Protein AF-A0A1W9WZY1-F1 (afdb_monomer_lite)

Structure (mmCIF, N/CA/C/O backbone):
data_AF-A0A1W9WZY1-F1
#
_entry.id   AF-A0A1W9WZY1-F1
#
loop_
_atom_site.group_PDB
_atom_site.id
_atom_site.type_symbol
_atom_site.label_atom_id
_atom_site.label_alt_id
_atom_site.label_comp_id
_atom_site.label_asym_id
_atom_site.label_entity_id
_atom_site.label_seq_id
_atom_site.pdbx_PDB_ins_code
_atom_site.Cartn_x
_atom_site.Cartn_y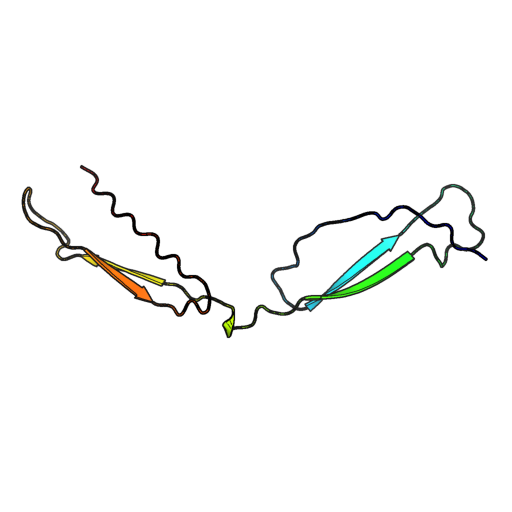
_atom_site.Cartn_z
_atom_site.occupancy
_atom_site.B_iso_or_equiv
_atom_site.auth_seq_id
_atom_site.auth_comp_id
_atom_site.auth_asym_id
_atom_site.auth_atom_id
_atom_site.pdbx_PDB_model_num
ATOM 1 N N . MET A 1 1 ? -31.488 3.189 21.903 1.00 40.50 1 MET A N 1
ATOM 2 C CA . MET A 1 1 ? -30.636 4.159 22.625 1.00 40.50 1 MET A CA 1
ATOM 3 C C . MET A 1 1 ? -29.880 4.967 21.587 1.00 40.50 1 MET A C 1
ATOM 5 O O . MET A 1 1 ? -29.498 4.386 20.580 1.00 40.50 1 MET A O 1
ATOM 9 N N . ALA A 1 2 ? -29.762 6.283 21.761 1.00 48.78 2 ALA A N 1
ATOM 10 C CA . ALA A 1 2 ? -29.077 7.138 20.793 1.00 48.78 2 ALA A CA 1
ATOM 11 C C . ALA A 1 2 ? -27.560 6.989 20.961 1.00 48.78 2 ALA A C 1
ATOM 13 O O . ALA A 1 2 ? -27.049 7.176 22.063 1.00 48.78 2 ALA A O 1
ATOM 14 N N . VAL A 1 3 ? -26.855 6.649 19.883 1.00 66.12 3 VAL A N 1
ATOM 15 C CA . VAL A 1 3 ? -25.399 6.800 19.826 1.00 66.12 3 VAL A CA 1
ATOM 16 C C . VAL A 1 3 ? -25.088 8.298 19.816 1.00 66.12 3 VAL A C 1
ATOM 18 O O . VAL A 1 3 ? -25.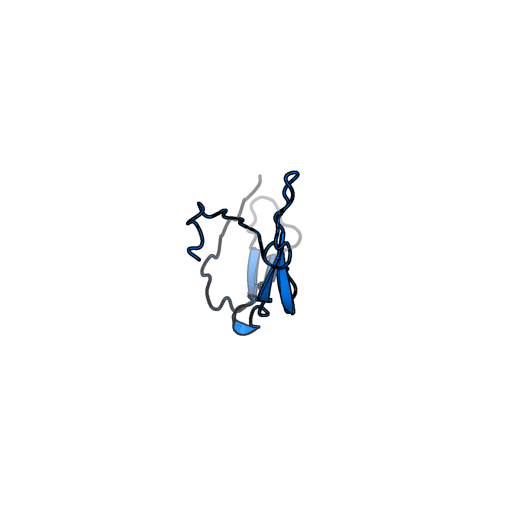632 9.043 19.001 1.00 66.12 3 VAL A O 1
ATOM 21 N N . GLY A 1 4 ? -24.284 8.765 20.773 1.00 69.19 4 GLY A N 1
ATOM 22 C CA . GLY A 1 4 ? -23.823 10.151 20.793 1.00 69.19 4 GLY A CA 1
ATOM 23 C C . GLY A 1 4 ? -22.912 10.406 19.595 1.00 69.19 4 GLY A C 1
ATOM 24 O O . GLY A 1 4 ? -22.034 9.599 19.301 1.00 69.19 4 GLY A O 1
ATOM 25 N N . THR A 1 5 ? -23.119 11.508 18.879 1.00 77.06 5 THR A N 1
ATOM 26 C CA . THR A 1 5 ? -22.238 11.897 17.773 1.00 77.06 5 THR A CA 1
ATOM 27 C C . THR A 1 5 ? -20.882 12.331 18.328 1.00 77.06 5 THR A C 1
ATOM 29 O O . THR A 1 5 ? -20.817 13.304 19.080 1.00 77.06 5 THR A O 1
ATOM 32 N N . ALA A 1 6 ? -19.812 11.627 17.962 1.00 82.50 6 ALA A N 1
ATOM 33 C CA . ALA A 1 6 ? -18.434 11.999 18.279 1.00 82.50 6 ALA A CA 1
ATOM 34 C C . ALA A 1 6 ? -17.768 12.706 17.086 1.00 82.50 6 ALA A C 1
ATOM 36 O O . ALA A 1 6 ? -18.151 12.491 15.934 1.00 82.50 6 ALA A O 1
ATOM 37 N N . SER A 1 7 ? -16.755 13.534 17.355 1.00 90.38 7 SER A N 1
ATOM 38 C CA . SER A 1 7 ? -15.917 14.111 16.299 1.00 90.38 7 SER A CA 1
ATOM 39 C C . SER A 1 7 ? -15.081 13.019 15.618 1.00 90.38 7 SER A C 1
ATOM 41 O O . SER A 1 7 ? -14.534 12.162 16.316 1.00 90.38 7 SER A O 1
ATOM 43 N N . PRO A 1 8 ? -14.932 13.045 14.282 1.00 90.25 8 PRO A N 1
ATOM 44 C CA . PRO A 1 8 ? -14.121 12.063 13.576 1.00 90.25 8 PRO A CA 1
ATOM 45 C C . PRO A 1 8 ? -12.628 12.245 13.880 1.00 90.25 8 PRO A C 1
ATOM 47 O O . PRO A 1 8 ? -12.125 13.368 13.948 1.00 90.25 8 PRO A O 1
ATOM 50 N N . ILE A 1 9 ? -11.910 11.128 14.002 1.00 90.94 9 ILE A N 1
ATOM 51 C CA . ILE A 1 9 ? -10.443 11.083 14.013 1.00 90.94 9 ILE A CA 1
ATOM 52 C C . ILE A 1 9 ? -9.995 10.664 12.611 1.00 90.94 9 ILE A C 1
ATOM 54 O O . ILE A 1 9 ? -10.459 9.650 12.097 1.00 90.94 9 ILE A O 1
ATOM 58 N N . THR A 1 10 ? -9.108 11.442 11.986 1.00 94.31 10 THR A N 1
ATOM 59 C CA . THR A 1 10 ? -8.556 11.130 10.656 1.00 94.31 10 THR A CA 1
ATOM 60 C C . THR A 1 10 ? -7.118 10.644 10.791 1.00 94.31 10 THR A C 1
ATOM 62 O O . THR A 1 10 ? -6.304 11.304 11.436 1.00 94.31 10 THR A O 1
ATOM 65 N N . ILE A 1 11 ? -6.810 9.503 10.173 1.00 92.75 11 ILE A N 1
ATOM 66 C CA . ILE A 1 11 ? -5.466 8.921 10.121 1.00 92.75 11 ILE A CA 1
ATOM 67 C C . ILE A 1 11 ? -5.080 8.771 8.647 1.00 92.75 11 ILE A C 1
ATOM 69 O O . ILE A 1 11 ? -5.775 8.097 7.890 1.00 92.75 11 ILE A O 1
ATOM 73 N N . ASN A 1 12 ? -3.971 9.390 8.241 1.00 95.25 12 ASN A N 1
ATOM 74 C CA . ASN A 1 12 ? -3.428 9.276 6.889 1.00 95.25 12 ASN A CA 1
ATOM 75 C C . ASN A 1 12 ? -2.201 8.366 6.903 1.00 95.25 12 ASN A C 1
ATOM 77 O O . ASN A 1 12 ? -1.226 8.637 7.603 1.00 95.25 12 ASN A O 1
ATOM 81 N N . VAL A 1 13 ? -2.250 7.302 6.108 1.00 92.88 13 VAL A N 1
ATOM 82 C CA . VAL A 1 13 ? -1.160 6.338 5.933 1.00 92.88 13 VAL A CA 1
ATOM 83 C C . VAL A 1 13 ? -0.946 6.054 4.452 1.00 92.88 13 VAL A C 1
ATOM 85 O O . VAL A 1 13 ? -1.796 6.364 3.618 1.00 92.88 13 VAL A O 1
ATOM 88 N N . ILE A 1 14 ? 0.199 5.459 4.132 1.00 95.06 14 ILE A N 1
ATOM 89 C CA . ILE A 1 14 ? 0.523 4.972 2.792 1.00 95.06 14 ILE A CA 1
ATOM 90 C C . ILE A 1 14 ? 0.258 3.463 2.772 1.00 95.06 14 ILE A C 1
ATOM 92 O O . ILE A 1 14 ? 0.662 2.760 3.700 1.00 95.06 14 ILE A O 1
ATOM 96 N N . ALA A 1 15 ? -0.431 2.975 1.737 1.00 93.19 15 ALA A N 1
ATOM 97 C CA . ALA A 1 15 ? -0.675 1.546 1.560 1.00 93.19 15 ALA A CA 1
ATOM 98 C C . ALA A 1 15 ? 0.647 0.775 1.339 1.00 93.19 15 ALA A C 1
ATOM 100 O O . ALA A 1 15 ? 1.603 1.343 0.803 1.00 93.19 15 ALA A O 1
ATOM 101 N N . PRO A 1 16 ? 0.731 -0.510 1.730 1.00 92.44 16 PRO A N 1
ATOM 102 C CA . PRO A 1 16 ? 1.900 -1.338 1.449 1.00 92.44 16 PRO A CA 1
ATOM 103 C C . PRO A 1 16 ? 2.211 -1.430 -0.052 1.00 92.44 16 PRO A C 1
ATOM 105 O O . PRO A 1 16 ? 1.318 -1.353 -0.890 1.00 92.44 16 PRO A O 1
ATOM 108 N N . SER A 1 17 ? 3.475 -1.691 -0.394 1.00 88.81 17 SER A N 1
ATOM 109 C CA . SER A 1 17 ? 3.899 -1.941 -1.783 1.00 88.81 17 SER A CA 1
ATOM 110 C C . SER A 1 17 ? 3.446 -3.298 -2.334 1.00 88.81 17 SER A C 1
ATOM 112 O O . SER A 1 17 ? 3.690 -3.602 -3.499 1.00 88.81 17 SER A O 1
ATOM 114 N N . THR A 1 18 ? 2.844 -4.136 -1.491 1.00 90.50 18 THR A N 1
ATOM 115 C CA . THR A 1 18 ? 2.399 -5.486 -1.835 1.00 90.50 18 THR A CA 1
ATOM 116 C C . THR A 1 18 ? 0.882 -5.533 -1.784 1.00 90.50 18 THR A C 1
ATOM 118 O O . THR A 1 18 ? 0.286 -5.115 -0.793 1.00 90.50 18 THR A O 1
ATOM 121 N N . ALA A 1 19 ? 0.279 -6.073 -2.840 1.00 94.50 19 ALA A N 1
ATOM 122 C CA . ALA A 1 19 ? -1.158 -6.288 -2.910 1.00 94.50 19 ALA A CA 1
ATOM 123 C C . ALA A 1 19 ? -1.641 -7.286 -1.849 1.00 94.50 19 ALA A C 1
ATOM 125 O O . ALA A 1 19 ? -0.920 -8.218 -1.477 1.00 94.50 19 ALA A O 1
ATOM 126 N N . GLY A 1 20 ? -2.880 -7.111 -1.405 1.00 96.44 20 GLY A N 1
ATOM 127 C CA . GLY A 1 20 ? -3.526 -7.975 -0.426 1.00 96.44 20 GLY A CA 1
ATOM 128 C C . GLY A 1 20 ? -4.486 -7.222 0.483 1.00 96.44 20 GLY A C 1
ATOM 129 O O . GLY A 1 20 ? -4.608 -5.999 0.425 1.00 96.44 20 GLY A O 1
ATOM 130 N N . ASP A 1 21 ? -5.163 -7.974 1.343 1.00 97.50 21 ASP A N 1
ATOM 131 C CA . ASP A 1 21 ? -6.077 -7.398 2.320 1.00 97.50 21 ASP A CA 1
ATOM 132 C C . ASP A 1 21 ? -5.311 -6.839 3.521 1.00 97.50 21 ASP A C 1
ATOM 134 O O . ASP A 1 21 ? -4.452 -7.501 4.111 1.00 97.50 21 ASP A O 1
ATOM 138 N N . ILE A 1 22 ? -5.666 -5.620 3.915 1.00 96.31 22 ILE A N 1
ATOM 139 C CA . ILE A 1 22 ? -5.232 -4.996 5.163 1.00 96.31 22 ILE A CA 1
ATOM 140 C C . ILE A 1 22 ? -6.437 -4.827 6.087 1.00 96.31 22 ILE A C 1
ATOM 142 O O . ILE A 1 22 ? -7.549 -4.559 5.640 1.00 96.31 22 ILE A O 1
ATOM 146 N N . THR A 1 23 ? -6.224 -4.991 7.391 1.00 96.75 23 THR A N 1
ATOM 147 C CA . THR A 1 23 ? -7.266 -4.795 8.409 1.00 96.75 23 THR A CA 1
ATOM 148 C C . THR A 1 23 ? -6.906 -3.601 9.277 1.00 96.75 23 THR A C 1
ATOM 150 O O . THR A 1 23 ? -5.867 -3.606 9.937 1.00 96.75 23 THR A O 1
ATOM 153 N N . ASN A 1 24 ? -7.773 -2.592 9.299 1.00 94.69 24 ASN A N 1
ATOM 154 C CA . ASN A 1 24 ? -7.713 -1.514 10.275 1.00 94.69 24 ASN A CA 1
ATOM 155 C C . ASN A 1 24 ? -8.574 -1.888 11.487 1.00 94.69 24 ASN A C 1
ATOM 157 O O . ASN A 1 24 ? -9.731 -2.264 11.317 1.00 94.69 24 ASN A O 1
ATOM 161 N N . GLN A 1 25 ? -8.031 -1.777 12.700 1.00 95.69 25 GLN A N 1
ATOM 162 C CA . GLN A 1 25 ? -8.752 -2.058 13.942 1.00 95.69 25 GLN A CA 1
ATOM 163 C C . GLN A 1 25 ? -8.692 -0.845 14.867 1.00 95.69 25 GLN A C 1
ATOM 165 O O . GLN A 1 25 ? -7.613 -0.349 15.187 1.00 95.69 25 GLN A O 1
ATOM 170 N N . ALA A 1 26 ? -9.859 -0.402 15.331 1.00 95.25 26 ALA A N 1
ATOM 171 C CA . ALA A 1 26 ? -9.985 0.632 16.345 1.00 95.25 26 ALA A CA 1
ATOM 172 C C . ALA A 1 26 ? -10.470 0.017 17.661 1.00 95.25 26 ALA A C 1
ATOM 174 O O . ALA A 1 26 ? -11.359 -0.840 17.675 1.00 95.25 26 ALA A O 1
ATOM 175 N N . LEU A 1 27 ? -9.877 0.472 18.764 1.00 94.81 27 LEU A N 1
ATOM 176 C CA . LEU A 1 27 ? -10.240 0.088 20.122 1.00 94.81 27 LEU A CA 1
ATOM 177 C C . LEU A 1 27 ? -10.332 1.349 20.982 1.00 94.81 27 LEU A C 1
ATOM 179 O O . LEU A 1 27 ? -9.429 2.187 20.955 1.00 94.81 27 LEU A O 1
ATOM 183 N N . VAL A 1 28 ? -11.401 1.462 21.761 1.00 92.75 28 VAL A N 1
ATOM 184 C CA . VAL A 1 28 ? -11.549 2.480 22.804 1.00 92.75 28 VAL A CA 1
ATOM 185 C C . VAL A 1 28 ? -11.588 1.802 24.172 1.00 92.75 28 VAL A C 1
ATOM 187 O O . VAL A 1 28 ? -12.071 0.681 24.309 1.00 92.75 28 VAL A O 1
ATOM 190 N N . SER A 1 29 ? -11.034 2.449 25.194 1.00 91.56 29 SER A N 1
ATOM 191 C CA . SER A 1 29 ? -11.061 1.943 26.566 1.00 91.56 29 SER A CA 1
ATOM 192 C C . SER A 1 29 ? -11.390 3.054 27.559 1.00 91.56 29 SER A C 1
ATOM 194 O O . SER A 1 29 ? -11.130 4.234 27.315 1.00 91.56 29 SER A O 1
ATOM 196 N N . SER A 1 30 ? -11.976 2.661 28.689 1.00 89.31 30 SER A N 1
ATOM 197 C CA . SER A 1 30 ? -12.385 3.543 29.780 1.00 89.31 30 SER A CA 1
ATOM 198 C C . SER A 1 30 ? -11.894 2.982 31.115 1.00 89.31 30 SER A C 1
ATOM 200 O O . SER A 1 30 ? -11.910 1.774 31.339 1.00 89.31 30 SER A O 1
ATOM 202 N N . VAL A 1 31 ? -11.467 3.864 32.025 1.00 93.19 31 VAL A N 1
ATOM 203 C CA . VAL A 1 31 ? -11.167 3.501 33.426 1.00 93.19 31 VAL A CA 1
ATOM 204 C C . VAL A 1 31 ? -12.427 3.443 34.297 1.00 93.19 31 VAL A C 1
ATOM 206 O O . VAL A 1 31 ? -12.407 2.881 35.3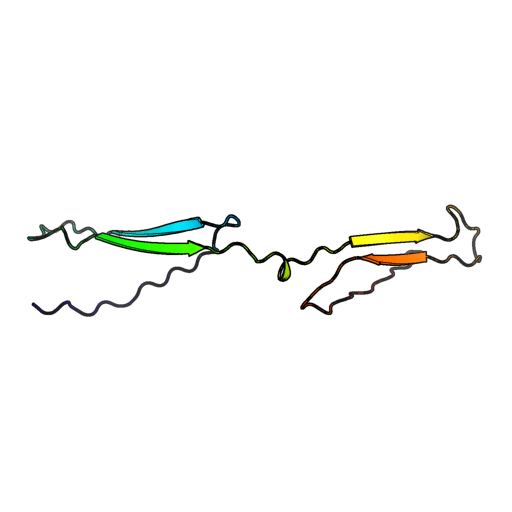90 1.00 93.19 31 VAL A O 1
ATOM 209 N N . THR A 1 32 ? -13.527 4.025 33.819 1.00 93.31 32 THR A N 1
ATOM 210 C CA . THR A 1 32 ? -14.848 3.941 34.445 1.00 93.31 32 THR A CA 1
ATOM 211 C C . THR A 1 32 ? -15.537 2.671 33.963 1.00 93.31 32 THR A C 1
ATOM 213 O O . THR A 1 32 ? -15.519 2.396 32.764 1.00 93.31 32 THR A O 1
ATOM 216 N N . ALA A 1 33 ? -16.162 1.920 34.876 1.00 90.62 33 ALA A N 1
ATOM 217 C CA . ALA A 1 33 ? -16.857 0.680 34.541 1.00 90.62 33 ALA A CA 1
ATOM 218 C C . ALA A 1 33 ? -17.943 0.901 33.472 1.00 90.62 33 ALA A C 1
ATOM 220 O O . ALA A 1 33 ? -18.838 1.728 33.655 1.00 90.62 33 ALA A O 1
ATOM 221 N N . GLU A 1 34 ? -17.874 0.129 32.387 1.00 89.00 34 GLU A N 1
ATOM 222 C CA . GLU A 1 34 ? -18.884 0.092 31.327 1.00 89.00 34 GLU A CA 1
ATOM 223 C C . GLU A 1 34 ? -19.794 -1.128 31.465 1.00 89.00 34 GLU A C 1
ATOM 225 O O . GLU A 1 34 ? -19.349 -2.221 31.815 1.00 89.00 34 GLU A O 1
ATOM 230 N N . SER A 1 35 ? -21.084 -0.937 31.178 1.00 89.62 35 SER A N 1
ATOM 231 C CA . SER A 1 35 ? -22.096 -1.999 31.233 1.00 89.62 35 SER A CA 1
ATOM 232 C C . SER A 1 35 ? -22.019 -2.974 30.057 1.00 89.62 35 SER A C 1
ATOM 234 O O . SER A 1 35 ? -22.488 -4.103 30.171 1.00 89.62 35 SER A O 1
ATOM 236 N N . ASP A 1 36 ? -21.465 -2.529 28.931 1.00 87.12 36 ASP A N 1
ATOM 237 C CA . ASP A 1 36 ? -21.247 -3.318 27.723 1.00 87.12 36 ASP A CA 1
ATOM 238 C C . ASP A 1 36 ? -19.933 -2.863 27.087 1.00 87.12 36 ASP A C 1
ATOM 240 O O . ASP A 1 36 ? -19.840 -1.728 26.646 1.00 87.12 36 ASP A O 1
ATOM 244 N N . GLY A 1 37 ? -18.919 -3.729 27.082 1.00 87.75 37 GLY A N 1
ATOM 245 C CA . GLY A 1 37 ? -17.637 -3.463 26.421 1.00 87.75 37 GLY A CA 1
ATOM 246 C C . GLY A 1 37 ? -17.521 -4.106 25.038 1.00 87.75 37 GLY A C 1
ATOM 247 O O . GLY A 1 37 ? -16.474 -4.004 24.402 1.00 87.75 37 GLY A O 1
ATOM 248 N N . SER A 1 38 ? -18.556 -4.811 24.569 1.00 89.69 38 SER A N 1
ATOM 249 C CA . SER A 1 38 ? -18.518 -5.518 23.282 1.00 89.69 38 SER A CA 1
ATOM 250 C C . SER A 1 38 ? -18.536 -4.570 22.081 1.00 89.69 38 SER A C 1
ATOM 252 O O . SER A 1 38 ? -18.095 -4.939 20.996 1.00 89.69 38 SER A O 1
ATOM 254 N N . ASN A 1 39 ? -18.991 -3.334 22.286 1.00 90.12 39 ASN A N 1
ATOM 255 C CA . ASN A 1 39 ? -19.078 -2.277 21.281 1.00 90.12 39 ASN A CA 1
ATOM 256 C C . ASN A 1 39 ? -17.849 -1.344 21.249 1.00 90.12 39 ASN A C 1
ATOM 258 O O . ASN A 1 39 ? -17.838 -0.381 20.485 1.00 90.12 39 ASN A O 1
ATOM 262 N N . ASN A 1 40 ? -16.808 -1.634 22.033 1.00 93.00 40 ASN A N 1
ATOM 263 C CA . ASN A 1 40 ? -15.596 -0.815 22.117 1.00 93.00 40 ASN A CA 1
ATOM 264 C C . ASN A 1 40 ? -14.531 -1.161 21.069 1.00 93.00 40 ASN A C 1
ATOM 266 O O . ASN A 1 40 ? -13.427 -0.613 21.104 1.00 93.00 40 ASN A O 1
ATOM 270 N N . SER A 1 41 ? -14.838 -2.071 20.143 1.00 95.25 41 SER A N 1
ATOM 271 C CA . SER A 1 41 ? -13.940 -2.471 19.066 1.00 95.25 41 SER A CA 1
ATOM 272 C C . SER A 1 41 ? -14.670 -2.551 17.734 1.00 95.25 41 SER A C 1
ATOM 274 O O . SER A 1 41 ? -15.799 -3.032 17.651 1.00 95.25 41 SER A O 1
ATOM 276 N N . VAL A 1 42 ? -13.996 -2.110 16.678 1.00 95.50 42 VAL A N 1
ATOM 277 C CA . VAL A 1 42 ? -14.443 -2.280 15.296 1.00 95.50 42 VAL A CA 1
ATOM 278 C C . VAL A 1 42 ? -13.241 -2.594 14.417 1.00 95.50 42 VAL A C 1
ATOM 280 O O . VAL A 1 42 ? -12.114 -2.180 14.702 1.00 95.50 42 VAL A O 1
ATOM 283 N N . SER A 1 43 ? -13.458 -3.371 13.362 1.00 96.50 43 SER A N 1
ATOM 284 C CA . SER A 1 43 ? -12.441 -3.643 12.351 1.00 96.50 43 SER A CA 1
ATOM 285 C C . SER A 1 43 ? -13.030 -3.508 10.958 1.00 96.50 43 SER A C 1
ATOM 287 O O . SER A 1 43 ? -14.195 -3.838 10.738 1.00 96.50 43 SER A O 1
ATOM 289 N N . GLU A 1 44 ? -12.213 -3.030 10.032 1.00 97.25 44 GLU A N 1
ATOM 290 C CA . GLU A 1 44 ? -12.572 -2.834 8.635 1.00 97.25 44 GLU A CA 1
ATOM 291 C C . GLU A 1 44 ? -11.456 -3.377 7.747 1.00 97.25 44 GLU A C 1
ATOM 293 O O . GLU A 1 44 ? -10.271 -3.145 8.004 1.00 97.25 44 GLU A O 1
ATOM 298 N N . VAL A 1 45 ? -11.844 -4.138 6.725 1.00 97.75 45 VAL A N 1
ATOM 299 C CA . VAL A 1 45 ? -10.919 -4.716 5.751 1.00 97.75 45 VAL A CA 1
ATOM 300 C C . VAL A 1 45 ? -10.901 -3.829 4.517 1.00 97.75 45 VAL A C 1
ATOM 302 O O . VAL A 1 45 ? -11.949 -3.479 3.979 1.00 97.75 45 VAL A O 1
ATOM 305 N N . THR A 1 46 ? -9.704 -3.488 4.055 1.00 96.56 46 THR A N 1
ATOM 306 C CA . THR A 1 46 ? -9.481 -2.800 2.785 1.00 96.56 46 THR A CA 1
ATOM 307 C C . THR A 1 46 ? -8.612 -3.682 1.902 1.00 96.56 46 THR A C 1
ATOM 309 O O . THR A 1 46 ? -7.557 -4.143 2.333 1.00 96.56 46 THR A O 1
ATOM 312 N N . THR A 1 47 ? -9.032 -3.894 0.660 1.00 97.19 47 THR A N 1
ATOM 313 C CA . THR A 1 47 ? -8.219 -4.597 -0.334 1.00 97.19 47 THR A CA 1
ATOM 314 C C . THR A 1 47 ? -7.268 -3.608 -1.001 1.00 97.19 47 THR A C 1
ATOM 316 O O . THR A 1 47 ? -7.694 -2.575 -1.519 1.00 97.19 47 THR A O 1
ATOM 319 N N . VAL A 1 48 ? -5.971 -3.908 -0.960 1.00 95.81 48 VAL A N 1
ATOM 320 C CA . VAL A 1 48 ? -4.934 -3.187 -1.703 1.00 95.81 48 VAL A CA 1
ATOM 321 C C . VAL A 1 48 ? -4.702 -3.925 -3.012 1.00 95.81 48 VAL A C 1
ATOM 323 O O . VAL A 1 48 ? -4.159 -5.032 -3.020 1.00 95.81 48 VAL A O 1
ATOM 326 N N . ASP A 1 49 ? -5.108 -3.310 -4.118 1.00 92.50 49 ASP A N 1
ATOM 327 C CA . ASP A 1 49 ? -4.895 -3.869 -5.448 1.00 92.50 49 ASP A CA 1
ATOM 328 C C . ASP A 1 49 ? -3.433 -3.737 -5.883 1.00 92.50 49 ASP A C 1
ATOM 330 O O . ASP A 1 49 ? -2.741 -2.762 -5.576 1.00 92.50 49 ASP A O 1
ATOM 334 N N . ALA A 1 50 ? -2.960 -4.724 -6.645 1.00 88.00 50 ALA A N 1
ATOM 335 C CA . ALA A 1 50 ? -1.690 -4.591 -7.340 1.00 88.00 50 ALA A CA 1
ATOM 336 C C . ALA A 1 50 ? -1.792 -3.462 -8.370 1.00 88.00 50 ALA A C 1
ATOM 338 O O . ALA A 1 50 ? -2.798 -3.340 -9.072 1.00 88.00 50 ALA A O 1
ATOM 339 N N . VAL A 1 51 ? -0.721 -2.679 -8.515 1.00 82.25 51 VAL A N 1
ATOM 340 C CA . VAL A 1 51 ? -0.617 -1.746 -9.639 1.00 82.25 51 VAL A CA 1
ATOM 341 C C . VAL A 1 51 ? -0.649 -2.573 -10.919 1.00 82.25 51 VAL A C 1
ATOM 343 O O . VAL A 1 51 ? 0.245 -3.392 -11.156 1.00 82.25 51 VAL A O 1
ATOM 346 N N . ALA A 1 52 ? -1.700 -2.391 -11.717 1.00 78.56 52 ALA A N 1
ATOM 347 C CA . ALA A 1 52 ? -1.879 -3.135 -12.953 1.00 78.56 52 ALA A CA 1
ATOM 348 C C . ALA A 1 52 ? -0.646 -2.962 -13.855 1.00 78.56 52 ALA A C 1
ATOM 350 O O . ALA A 1 52 ? -0.040 -1.889 -13.876 1.00 78.56 52 ALA A O 1
ATOM 351 N N . ALA A 1 53 ? -0.239 -4.016 -14.566 1.00 70.12 53 ALA A N 1
ATOM 352 C CA . ALA A 1 53 ? 1.006 -4.006 -15.338 1.00 70.12 53 ALA A CA 1
ATOM 353 C C . ALA A 1 53 ? 1.018 -2.885 -16.392 1.00 70.12 53 ALA A C 1
ATOM 355 O O . ALA A 1 53 ? 2.044 -2.263 -16.635 1.00 70.12 53 ALA A O 1
ATOM 356 N N . GLU A 1 54 ? -0.143 -2.561 -16.954 1.00 67.38 54 GLU A N 1
ATOM 357 C CA . GLU A 1 54 ? -0.367 -1.452 -17.880 1.00 67.38 54 GLU A CA 1
ATOM 358 C C . GLU A 1 54 ? -0.240 -0.052 -17.251 1.00 67.38 54 GLU A C 1
ATOM 360 O O . GLU A 1 54 ? -0.142 0.935 -17.980 1.00 67.38 54 GLU A O 1
ATOM 365 N N . GLN A 1 55 ? -0.242 0.043 -15.919 1.00 67.94 55 GLN A N 1
ATOM 366 C CA . GLN A 1 55 ? 0.015 1.270 -15.157 1.00 67.94 55 GLN A CA 1
ATOM 367 C C . GLN A 1 55 ? 1.460 1.357 -14.648 1.00 67.94 55 GLN A C 1
ATOM 369 O O . GLN A 1 55 ? 1.857 2.390 -14.110 1.00 67.94 55 GLN A O 1
ATOM 374 N N . GLN A 1 56 ? 2.256 0.299 -14.813 1.00 70.88 56 GLN A N 1
ATOM 375 C CA . GLN A 1 56 ? 3.676 0.322 -14.487 1.00 70.88 56 GLN A CA 1
ATOM 376 C C . GLN A 1 56 ? 4.465 0.861 -15.683 1.00 70.88 56 GLN A C 1
ATOM 378 O O . GLN A 1 56 ? 4.269 0.437 -16.821 1.00 70.88 56 GLN A O 1
ATOM 383 N N . ALA A 1 57 ? 5.364 1.809 -15.425 1.00 69.75 57 ALA A N 1
ATOM 384 C CA . ALA A 1 57 ? 6.321 2.273 -16.418 1.00 69.75 57 ALA A CA 1
ATOM 385 C C . ALA A 1 57 ? 7.630 1.495 -16.255 1.00 69.75 57 ALA A C 1
ATOM 387 O O . ALA A 1 57 ? 8.217 1.487 -15.175 1.00 69.75 57 ALA A O 1
ATOM 388 N N . ASP A 1 58 ? 8.095 0.878 -17.336 1.00 74.25 58 ASP A N 1
ATOM 389 C CA . ASP A 1 58 ? 9.447 0.332 -17.434 1.00 74.25 58 ASP A CA 1
ATOM 390 C C . ASP A 1 58 ? 10.277 1.302 -18.273 1.00 74.25 58 ASP A C 1
ATOM 392 O O . ASP A 1 58 ? 10.077 1.394 -19.482 1.00 74.25 58 ASP A O 1
ATOM 396 N N . LEU A 1 59 ? 11.120 2.107 -17.626 1.00 77.19 59 LEU A N 1
ATOM 397 C CA . LEU A 1 59 ? 11.924 3.138 -18.280 1.00 77.19 59 LEU A CA 1
ATOM 398 C C . LEU A 1 59 ? 13.401 2.764 -18.219 1.00 77.19 59 LEU A C 1
ATOM 400 O O . LEU A 1 59 ? 13.933 2.444 -17.158 1.00 77.19 59 LEU A O 1
ATOM 404 N N . SER A 1 60 ? 14.088 2.897 -19.348 1.00 78.00 60 SER A N 1
ATOM 405 C CA . SER A 1 60 ? 15.527 2.685 -19.456 1.00 78.00 60 SER A CA 1
ATOM 406 C C . SER A 1 60 ? 16.188 3.740 -20.338 1.00 78.00 60 SER A C 1
ATOM 408 O O . SER A 1 60 ? 15.585 4.302 -21.259 1.00 78.00 60 SER A O 1
ATOM 410 N N . LEU A 1 61 ? 17.453 4.012 -20.020 1.00 80.44 61 LEU A N 1
ATOM 411 C CA . LEU A 1 61 ? 18.323 4.926 -20.745 1.00 80.44 61 LEU A CA 1
ATOM 412 C C . LEU A 1 61 ? 19.614 4.198 -21.101 1.00 80.44 61 LEU A C 1
ATOM 414 O O . LEU A 1 61 ? 20.177 3.488 -20.268 1.00 80.44 61 LEU A O 1
ATOM 418 N N . SER A 1 62 ? 20.112 4.422 -22.312 1.00 80.38 62 SER A N 1
ATOM 419 C CA . SER A 1 62 ? 21.470 4.028 -22.685 1.00 80.38 62 SER A CA 1
ATOM 420 C C . SER A 1 62 ? 22.172 5.178 -23.384 1.00 80.38 62 SER A C 1
ATOM 422 O O . SER A 1 62 ? 21.595 5.788 -24.284 1.00 80.38 62 SER A O 1
ATOM 424 N N . LEU A 1 63 ? 23.416 5.443 -22.993 1.00 79.38 63 LEU A N 1
ATOM 425 C CA . LEU A 1 63 ? 24.272 6.428 -23.638 1.00 79.38 63 LEU A CA 1
ATOM 426 C C . LEU A 1 63 ? 25.316 5.721 -24.498 1.00 79.38 63 LEU A C 1
ATOM 428 O O . LEU A 1 63 ? 25.877 4.702 -24.099 1.00 79.38 63 LEU A O 1
ATOM 432 N N . ALA A 1 64 ? 25.579 6.296 -25.661 1.00 81.69 64 ALA A N 1
ATOM 433 C CA . ALA A 1 64 ? 26.684 5.951 -26.536 1.00 81.69 64 ALA A CA 1
ATOM 434 C C . ALA A 1 64 ? 27.440 7.230 -26.903 1.00 81.69 64 ALA A C 1
ATOM 436 O O . ALA A 1 64 ? 26.841 8.305 -26.991 1.00 81.69 64 ALA A O 1
ATOM 437 N N . ASP A 1 65 ? 28.739 7.126 -27.137 1.00 81.62 65 ASP A N 1
ATOM 438 C CA . ASP A 1 65 ? 29.557 8.224 -27.633 1.00 81.62 65 ASP A CA 1
ATOM 439 C C . ASP A 1 65 ? 30.195 7.881 -28.982 1.00 81.62 65 ASP A C 1
ATOM 441 O O . ASP A 1 65 ? 30.141 6.754 -29.478 1.00 81.62 65 ASP A O 1
ATOM 445 N N . SER A 1 66 ? 30.730 8.909 -29.635 1.00 80.12 66 SER A N 1
ATOM 446 C CA . SER A 1 66 ? 31.410 8.760 -30.919 1.00 80.12 66 SER A CA 1
ATOM 447 C C . SER A 1 66 ? 32.848 8.256 -30.787 1.00 80.12 66 SER A C 1
ATOM 449 O O . SER A 1 66 ? 33.406 7.789 -31.780 1.00 80.12 66 SER A O 1
ATOM 451 N N . ALA A 1 67 ? 33.472 8.425 -29.615 1.00 80.81 67 ALA A N 1
ATOM 452 C CA . ALA A 1 67 ? 34.856 8.045 -29.351 1.00 80.81 67 ALA A CA 1
ATOM 453 C C . ALA A 1 67 ? 35.184 8.103 -27.850 1.00 80.81 67 ALA A C 1
ATOM 455 O O . ALA A 1 67 ? 34.955 9.138 -27.227 1.00 80.81 67 ALA A O 1
ATOM 456 N N . ASP A 1 68 ? 35.881 7.078 -27.347 1.00 79.19 68 ASP A N 1
ATOM 457 C CA . ASP A 1 68 ? 36.358 7.003 -25.953 1.00 79.19 68 ASP A CA 1
ATOM 458 C C . ASP A 1 68 ? 37.369 8.113 -25.592 1.00 79.19 68 ASP A C 1
ATOM 460 O O . ASP A 1 68 ? 37.614 8.409 -24.421 1.00 79.19 68 ASP A O 1
ATOM 464 N N . GLN A 1 69 ? 38.000 8.721 -26.602 1.00 81.00 69 GLN A N 1
ATOM 465 C CA . GLN A 1 69 ? 38.950 9.814 -26.443 1.00 81.00 69 GLN A CA 1
ATOM 466 C C . GLN A 1 69 ? 38.855 10.793 -27.614 1.00 81.00 69 GLN A C 1
ATOM 468 O O . GLN A 1 69 ? 38.835 10.399 -28.780 1.00 81.00 69 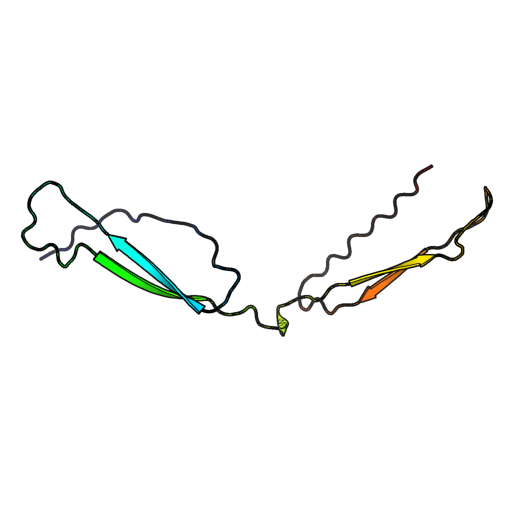GLN A O 1
ATOM 473 N N . VAL A 1 70 ? 38.901 12.088 -27.304 1.00 82.44 70 VAL A N 1
ATOM 474 C CA . VAL A 1 70 ? 39.004 13.166 -28.294 1.00 82.44 70 VAL A CA 1
ATOM 475 C C . VAL A 1 70 ? 40.102 14.150 -27.958 1.00 82.44 70 VAL A C 1
ATOM 477 O O . VAL A 1 70 ? 40.454 14.368 -26.800 1.00 82.44 70 VAL A O 1
ATOM 480 N N . ASN A 1 71 ? 40.634 14.769 -29.004 1.00 85.06 71 ASN A N 1
ATOM 481 C CA . ASN A 1 71 ? 41.610 15.835 -28.871 1.00 85.06 71 ASN A CA 1
ATOM 482 C C . ASN A 1 71 ? 40.905 17.175 -28.637 1.00 85.06 71 ASN A C 1
ATOM 484 O O . ASN A 1 71 ? 39.752 17.381 -29.031 1.00 85.06 71 ASN A O 1
ATOM 488 N N . THR A 1 72 ? 41.615 18.122 -28.032 1.00 84.75 72 THR A N 1
ATOM 489 C CA . THR A 1 72 ? 41.101 19.473 -27.795 1.00 84.75 72 THR A CA 1
ATOM 490 C C . THR A 1 72 ? 40.659 20.143 -29.101 1.00 84.75 72 THR A C 1
ATOM 492 O O . THR A 1 72 ? 41.338 20.071 -30.124 1.00 84.75 72 THR A O 1
ATOM 495 N N . GLY A 1 73 ? 39.486 20.782 -29.075 1.00 83.75 73 GLY A N 1
ATOM 496 C CA . GLY A 1 73 ? 38.906 21.459 -30.241 1.00 83.75 73 GLY A CA 1
ATOM 497 C C . GLY A 1 73 ? 38.276 20.536 -31.293 1.00 83.75 73 GLY A C 1
ATOM 498 O O . GLY A 1 73 ? 37.807 21.035 -32.313 1.00 83.75 73 GLY A O 1
ATOM 499 N N . THR A 1 74 ? 38.241 19.218 -31.067 1.00 82.88 74 THR A N 1
ATOM 500 C CA . THR A 1 74 ? 37.532 18.277 -31.949 1.00 82.88 74 THR A CA 1
ATOM 501 C C . THR A 1 74 ? 36.097 18.044 -31.477 1.00 82.88 74 THR A C 1
ATOM 503 O O . THR A 1 74 ? 35.795 18.155 -30.290 1.00 82.88 74 THR A O 1
ATOM 506 N N . ALA A 1 75 ? 35.191 17.773 -32.420 1.00 77.06 75 ALA A N 1
ATOM 507 C CA . ALA A 1 75 ? 33.787 17.545 -32.108 1.00 77.06 75 ALA A CA 1
ATOM 508 C C . ALA A 1 75 ? 33.580 16.141 -31.520 1.00 77.06 75 ALA A C 1
ATOM 510 O O . ALA A 1 75 ? 33.988 15.149 -32.120 1.00 77.06 75 ALA A O 1
ATOM 511 N N . LEU A 1 76 ? 32.903 16.080 -30.375 1.00 81.19 76 LEU A N 1
ATOM 512 C CA . LEU A 1 76 ? 32.328 14.868 -29.797 1.00 81.19 76 LEU A CA 1
ATOM 513 C C . LEU A 1 76 ? 30.827 14.828 -30.055 1.00 81.19 76 LEU A C 1
ATOM 515 O O . LEU A 1 76 ? 30.175 15.870 -30.119 1.00 81.19 76 LEU A O 1
ATOM 519 N N . SER A 1 77 ? 30.263 13.630 -30.158 1.00 78.19 77 SER A N 1
ATOM 520 C CA . SER A 1 77 ? 28.814 13.429 -30.175 1.00 78.19 77 SER A CA 1
ATOM 521 C C . SER A 1 77 ? 28.421 12.330 -29.195 1.00 78.19 77 SER A C 1
ATOM 523 O O . SER A 1 77 ? 29.030 11.264 -29.188 1.00 78.19 77 SER A O 1
ATOM 525 N N . TRP A 1 78 ? 27.377 12.590 -28.407 1.00 77.19 78 TRP A N 1
ATOM 526 C CA . TRP A 1 78 ? 26.707 11.596 -27.572 1.00 77.19 78 TRP A CA 1
ATOM 527 C C . TRP A 1 78 ? 25.327 11.297 -28.141 1.00 77.19 78 TRP A C 1
ATOM 529 O O . TRP A 1 78 ? 24.612 12.203 -28.574 1.00 77.19 78 TRP A O 1
ATOM 539 N N . ILE A 1 79 ? 24.963 10.023 -28.141 1.00 74.75 79 ILE A N 1
ATOM 540 C CA . ILE A 1 79 ? 23.647 9.538 -28.532 1.00 74.75 79 ILE A CA 1
ATOM 541 C C . ILE A 1 79 ? 23.012 8.908 -27.298 1.00 74.75 79 ILE A C 1
ATOM 543 O O . ILE A 1 79 ? 23.552 7.967 -26.721 1.00 74.75 79 ILE A O 1
ATOM 547 N N . GLU A 1 80 ? 21.850 9.417 -26.911 1.00 72.31 80 GLU A N 1
ATOM 548 C CA . GLU A 1 80 ? 21.044 8.865 -25.826 1.00 72.31 80 GLU A CA 1
ATOM 549 C C . GLU A 1 80 ? 19.845 8.126 -26.425 1.00 72.31 80 GLU A C 1
ATOM 551 O O . GLU A 1 80 ? 19.081 8.693 -27.212 1.00 72.31 80 GLU A O 1
ATOM 556 N N . TYR A 1 81 ? 19.661 6.864 -26.049 1.00 70.56 81 TYR A N 1
ATOM 557 C CA . TYR A 1 81 ? 18.477 6.088 -26.399 1.00 70.56 81 TYR A CA 1
ATOM 558 C C . TYR A 1 81 ? 17.552 5.981 -25.191 1.00 70.56 81 TYR A C 1
ATOM 560 O O . TYR A 1 81 ? 17.994 5.763 -24.063 1.00 70.56 81 TYR A O 1
ATOM 568 N N . PHE A 1 82 ? 16.256 6.093 -25.465 1.00 67.69 82 PHE A N 1
ATOM 569 C CA . PHE A 1 82 ? 15.182 5.910 -24.498 1.00 67.69 82 PHE A CA 1
ATOM 570 C C . PHE A 1 82 ? 14.427 4.641 -24.873 1.00 67.69 82 PHE A C 1
ATOM 572 O O . PHE A 1 82 ? 13.990 4.520 -26.020 1.00 67.69 82 PHE A O 1
ATOM 579 N N . ALA A 1 83 ? 14.230 3.736 -23.924 1.00 66.12 83 ALA A N 1
ATOM 580 C CA . ALA A 1 83 ? 13.339 2.597 -24.097 1.00 66.12 83 ALA A CA 1
ATOM 581 C C . ALA A 1 83 ? 12.353 2.527 -22.926 1.00 66.12 83 ALA A C 1
ATOM 583 O O . ALA A 1 83 ? 12.696 2.858 -21.792 1.00 66.12 83 ALA A O 1
ATOM 584 N N . GLY A 1 84 ? 11.110 2.156 -23.231 1.00 63.41 84 GLY A N 1
ATOM 585 C CA . GLY A 1 84 ? 10.004 2.166 -22.280 1.00 63.41 84 GLY A CA 1
ATOM 586 C C . GLY A 1 84 ? 8.751 2.835 -22.830 1.00 63.41 84 GLY A C 1
ATOM 587 O O . GLY A 1 84 ? 8.836 3.841 -23.532 1.00 63.41 84 GLY A O 1
ATOM 588 N N . GLU A 1 85 ? 7.584 2.284 -22.503 1.00 58.50 85 GLU A N 1
ATOM 589 C CA . GLU A 1 85 ? 6.274 2.839 -22.856 1.00 58.50 85 GLU A CA 1
ATOM 590 C C . GLU A 1 85 ? 5.665 3.518 -21.617 1.00 58.50 85 GLU A C 1
ATOM 592 O O . GLU A 1 85 ? 4.957 2.861 -20.850 1.00 58.50 85 GLU A O 1
ATOM 597 N N . PRO A 1 86 ? 5.904 4.820 -21.363 1.00 55.84 86 PRO A N 1
ATOM 598 C CA . PRO A 1 86 ? 5.140 5.528 -20.349 1.00 55.84 86 PRO A CA 1
ATOM 599 C C . PRO A 1 86 ? 3.717 5.708 -20.879 1.00 55.84 86 PRO A C 1
ATOM 601 O O . PRO A 1 86 ? 3.445 6.606 -21.674 1.00 55.84 86 PRO A O 1
ATOM 604 N N . ARG A 1 87 ? 2.780 4.866 -20.435 1.00 55.16 87 ARG A N 1
ATOM 605 C CA . ARG A 1 87 ? 1.369 5.001 -20.825 1.00 55.16 87 ARG A CA 1
ATOM 606 C C . ARG A 1 87 ? 0.717 6.281 -20.283 1.00 55.16 87 ARG A C 1
ATOM 608 O O . ARG A 1 87 ? -0.396 6.568 -20.707 1.00 55.16 87 ARG A O 1
ATOM 615 N N . ASN A 1 88 ? 1.382 7.060 -19.408 1.00 50.94 88 ASN A N 1
ATOM 616 C CA . ASN A 1 88 ? 0.792 8.297 -18.881 1.00 50.94 88 ASN A CA 1
ATOM 617 C C . ASN A 1 88 ? 1.719 9.417 -18.346 1.00 50.94 88 ASN A C 1
ATOM 619 O O . ASN A 1 88 ? 1.210 10.338 -17.713 1.00 50.94 88 ASN A O 1
ATOM 623 N N . GLU A 1 89 ? 3.035 9.425 -18.601 1.00 50.84 89 GLU A N 1
ATOM 624 C CA . GLU A 1 89 ? 3.899 10.536 -18.146 1.00 50.84 89 GLU A CA 1
ATOM 625 C C . GLU A 1 89 ? 4.875 11.020 -19.226 1.00 50.84 89 GLU A C 1
ATOM 627 O O . GLU A 1 89 ? 5.918 10.427 -19.499 1.00 50.84 89 GLU A O 1
ATOM 632 N N . THR A 1 90 ? 4.552 12.166 -19.828 1.00 49.75 90 THR A N 1
ATOM 633 C CA . THR A 1 90 ? 5.459 12.897 -20.718 1.00 49.75 90 THR A CA 1
ATOM 634 C C . THR A 1 90 ? 6.353 13.809 -19.882 1.00 49.75 90 THR A C 1
ATOM 636 O O . THR A 1 90 ? 6.079 15.001 -19.742 1.00 49.75 90 THR A O 1
ATOM 639 N N . LYS A 1 91 ? 7.452 13.286 -19.329 1.00 53.03 91 LYS A N 1
ATOM 640 C CA . LYS A 1 91 ? 8.537 14.150 -18.841 1.00 53.03 91 LYS A CA 1
ATOM 641 C C . LYS A 1 91 ? 9.907 13.607 -19.233 1.00 53.03 91 LYS A C 1
ATOM 643 O O . LYS A 1 91 ? 10.602 12.971 -18.452 1.00 53.03 91 LYS A O 1
ATOM 648 N N . LYS A 1 92 ? 10.314 13.917 -20.465 1.00 54.59 92 LYS A N 1
ATOM 649 C CA . LYS A 1 92 ? 11.718 13.832 -20.881 1.00 54.59 92 LYS A CA 1
ATOM 650 C C . LYS A 1 92 ? 12.434 15.075 -20.351 1.00 54.59 92 LYS A C 1
ATOM 652 O O . LYS A 1 92 ? 12.277 16.159 -20.908 1.00 54.59 92 LYS A O 1
ATOM 657 N N . VAL A 1 93 ? 13.129 14.956 -19.222 1.00 52.84 93 VAL A N 1
ATOM 658 C CA . VAL A 1 93 ? 13.990 16.034 -18.711 1.00 52.84 93 VAL A CA 1
ATOM 659 C C . VAL A 1 93 ? 15.349 15.890 -19.388 1.00 52.84 93 VAL A C 1
ATOM 661 O O . VAL A 1 93 ? 16.046 14.910 -19.156 1.00 52.84 93 VAL A O 1
ATOM 664 N N . PHE A 1 94 ? 15.701 16.853 -20.238 1.00 56.53 94 PHE A N 1
ATOM 665 C CA . PHE A 1 94 ? 17.006 16.925 -20.894 1.00 56.53 94 PHE A CA 1
ATOM 666 C C . PHE A 1 94 ? 17.922 17.867 -20.112 1.00 56.53 94 PHE A C 1
ATOM 668 O O . PHE A 1 94 ? 17.530 18.991 -19.795 1.00 56.53 94 PHE A O 1
ATOM 675 N N . GLY A 1 95 ? 19.149 17.432 -19.838 1.00 50.59 95 GLY A N 1
ATOM 676 C CA . GLY A 1 95 ? 20.196 18.271 -19.267 1.00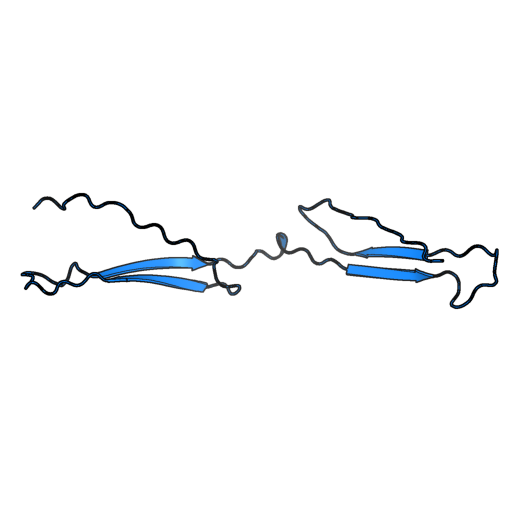 50.59 95 GLY A CA 1
ATOM 677 C C . GLY A 1 95 ? 21.568 17.734 -19.647 1.00 50.59 95 GLY A C 1
ATOM 678 O O . GLY A 1 95 ? 22.092 16.871 -18.957 1.00 50.59 95 GLY A O 1
ATOM 679 N N . VAL A 1 96 ? 22.153 18.249 -20.729 1.00 56.88 96 VAL A N 1
ATOM 680 C CA . VAL A 1 96 ? 23.575 18.030 -21.031 1.00 56.88 96 VAL A CA 1
ATOM 681 C C . VAL A 1 96 ? 24.365 19.117 -20.306 1.00 56.88 96 VAL A C 1
ATOM 683 O O . VAL A 1 96 ? 24.301 20.287 -20.684 1.00 56.88 96 VAL A O 1
ATOM 686 N N . LEU A 1 97 ? 25.091 18.749 -19.247 1.00 51.69 97 LEU A N 1
ATOM 687 C CA . LEU A 1 97 ? 26.128 19.605 -18.670 1.00 51.69 97 LEU A CA 1
ATOM 688 C C . LEU A 1 97 ? 27.442 19.329 -19.408 1.00 51.69 97 LEU A C 1
ATOM 690 O O . LEU A 1 97 ? 28.056 18.284 -19.214 1.00 51.69 97 LEU A O 1
ATOM 694 N N . LEU A 1 98 ? 27.892 20.280 -20.225 1.00 54.91 98 LEU A N 1
ATOM 695 C CA . LEU A 1 98 ? 29.289 20.329 -20.652 1.00 54.91 98 LEU A CA 1
ATOM 696 C C . LEU A 1 98 ? 30.103 20.841 -19.457 1.00 54.91 98 LEU A C 1
ATOM 698 O O . LEU A 1 98 ? 29.920 21.987 -19.043 1.00 54.91 98 LEU A O 1
ATOM 702 N N . GLN A 1 99 ? 30.941 19.993 -18.863 1.00 58.75 99 GLN A N 1
ATOM 703 C CA . GLN A 1 99 ? 31.911 20.430 -17.857 1.00 58.75 99 GLN A CA 1
ATOM 704 C C . GLN A 1 99 ? 33.260 20.682 -18.537 1.00 58.75 99 GLN A C 1
ATOM 706 O O . GLN A 1 99 ? 33.730 19.846 -19.309 1.00 58.75 99 GLN A O 1
ATOM 711 N N . ASN A 1 100 ? 33.819 21.866 -18.274 1.00 51.69 100 ASN A N 1
ATOM 712 C CA . ASN A 1 100 ? 35.158 22.290 -18.686 1.00 51.69 10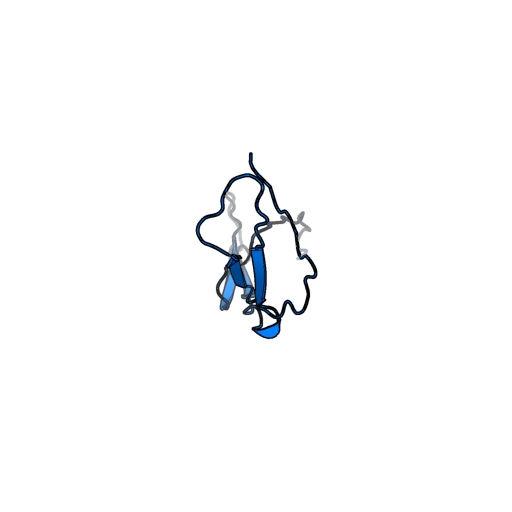0 ASN A CA 1
ATOM 713 C C . ASN A 1 100 ? 36.246 21.655 -17.822 1.00 51.69 100 ASN A C 1
ATOM 715 O O . ASN A 1 100 ? 36.022 21.544 -16.596 1.00 51.69 100 ASN A O 1
#

Secondary structure (DSSP, 8-state):
-PPPPPPPP----PPPSS-EEEEEEEE---SSPPS--TTSEEEEEEEE----GGG----EEEEEES-S---TTPPP-EEEEEE---SS------------

pLDDT: mean 79.53, std 15.29, range [40.5, 97.75]

Sequence (100 aa):
MAVGTASPITINVIAPSTAGDITNQALVSSVTAESDGSNNSVSEVTTVDAVAAEQQADLSLSLADSADQVNTGTALSWIEYFAGEPRNETKKVFGVLLQN

Radius of gyration: 28.71 Å; chains: 1; bounding box: 72×30×67 Å

Foldseek 3Di:
DDDDDDDDDDDDDDDDQDWDKDKDKAADDDPDDDPDRPPRIDMDIDTDDHCPPLQDKDKDKDKDKPDPDDDPPDDIDIDMDIDIDNVDDPDPDDDDDDDD